Protein AF-A0A7W5TKV3-F1 (afdb_monomer)

Solvent-accessible surface area (backbone atoms only — not comparable to full-atom values): 4166 Å² total; per-residue (Å²): 135,86,55,78,86,82,44,55,75,65,52,46,54,51,52,47,31,47,71,68,68,75,38,96,74,72,60,65,73,49,50,52,49,33,38,78,66,61,29,31,54,100,88,44,71,33,67,67,39,47,52,48,49,52,52,50,54,51,48,54,52,48,46,61,74,67,62,79,120

Radius of gyration: 12.57 Å; Cα contacts (8 Å, |Δi|>4): 45; chains: 1; bounding box: 33×21×33 Å

Foldseek 3Di:
DDAPVNDDPVLLVVLLCQLVVVDPDDPPVSQVVCVVVVQADPVGGDPVSNVRSVVVVVVVVVCVVVPPD

Secondary structure (DSSP, 8-state):
---GGGS-HHHHHHHHHHHTTS-S---HHHHHHHHHTTSEETTEE-HHHHHHHHHHHHHHHHHHHTT--

Sequence (69 aa):
MVARRDMTSDEWKWLVRLCQHEADSVPKVIEERLIELGLSGPNGLSNEARDLVQRELLSERRNRLQGLH

Nearest PDB structures (foldseek):
  2ptf-assembly1_B  TM=3.605E-01  e=2.674E+00  Methanothermobacter thermautotrophicus str. Delta H
  1k78-assembly1_I  TM=3.589E-01  e=6.434E+00  Homo sapiens
  7zdh-assembly1_t  TM=2.193E-01  e=6.884E+00  Ovis aries

Structure (mmCIF, N/CA/C/O backbone):
data_AF-A0A7W5TKV3-F1
#
_entry.id   AF-A0A7W5TKV3-F1
#
loop_
_atom_site.group_PDB
_atom_site.id
_atom_site.type_symbol
_atom_site.label_atom_id
_atom_site.label_alt_id
_atom_site.label_comp_id
_atom_site.label_asym_id
_atom_site.label_entity_id
_atom_site.label_seq_id
_atom_site.pdbx_PDB_ins_code
_atom_site.Cartn_x
_atom_site.Cartn_y
_atom_site.Cartn_z
_atom_site.occupancy
_atom_site.B_iso_or_equiv
_atom_site.auth_seq_id
_atom_site.auth_comp_id
_atom_site.auth_asym_id
_atom_site.auth_atom_id
_atom_site.pdbx_PDB_model_num
ATOM 1 N N . MET A 1 1 ? -8.257 -8.565 -8.388 1.00 75.75 1 MET A N 1
ATOM 2 C CA . MET A 1 1 ? -8.378 -7.197 -7.849 1.00 75.75 1 MET A CA 1
ATOM 3 C C . MET A 1 1 ? -7.758 -7.211 -6.465 1.00 75.75 1 MET A C 1
ATOM 5 O O . MET A 1 1 ? -8.311 -7.862 -5.585 1.00 75.75 1 MET A O 1
ATOM 9 N N . VAL A 1 2 ? -6.572 -6.624 -6.322 1.00 85.88 2 VAL A N 1
ATOM 10 C CA . VAL A 1 2 ? -5.826 -6.602 -5.055 1.00 85.88 2 VAL A CA 1
ATOM 11 C C . VAL A 1 2 ? -6.542 -5.695 -4.060 1.00 85.88 2 VAL A C 1
ATOM 13 O O . VAL A 1 2 ? -7.041 -4.634 -4.435 1.00 85.88 2 VAL A O 1
ATOM 16 N N . ALA A 1 3 ? -6.626 -6.113 -2.802 1.00 87.50 3 ALA A N 1
ATOM 17 C CA . ALA A 1 3 ? -7.211 -5.336 -1.723 1.00 87.50 3 ALA A CA 1
ATOM 18 C C . ALA A 1 3 ? -6.183 -5.077 -0.616 1.00 87.50 3 ALA A C 1
ATOM 20 O O . ALA A 1 3 ? -5.150 -5.736 -0.514 1.00 87.50 3 ALA A O 1
ATOM 21 N N . ARG A 1 4 ? -6.496 -4.132 0.278 1.00 86.75 4 ARG A N 1
ATOM 22 C CA . ARG A 1 4 ? -5.649 -3.793 1.429 1.00 86.75 4 ARG A CA 1
ATOM 23 C C . ARG A 1 4 ? -5.230 -5.013 2.254 1.00 86.75 4 ARG A C 1
ATOM 25 O O . ARG A 1 4 ? -4.106 -5.057 2.743 1.00 86.75 4 ARG A O 1
ATOM 32 N N . ARG A 1 5 ? -6.133 -5.983 2.414 1.00 88.19 5 ARG A N 1
ATOM 33 C CA . ARG A 1 5 ? -5.927 -7.216 3.193 1.00 88.19 5 ARG A CA 1
ATOM 34 C C . ARG A 1 5 ? -4.901 -8.181 2.595 1.00 88.19 5 ARG A C 1
ATOM 36 O O . ARG A 1 5 ? -4.434 -9.056 3.310 1.00 88.19 5 ARG A O 1
ATOM 43 N N . ASP A 1 6 ? -4.582 -8.034 1.311 1.00 89.62 6 ASP A N 1
ATOM 44 C CA . ASP A 1 6 ? -3.602 -8.876 0.615 1.00 89.62 6 ASP A CA 1
ATOM 45 C C . ASP A 1 6 ? -2.156 -8.409 0.874 1.00 89.62 6 ASP A C 1
ATOM 47 O O . ASP A 1 6 ? -1.207 -9.048 0.426 1.00 89.62 6 ASP A O 1
ATOM 51 N N . MET A 1 7 ? -1.993 -7.304 1.613 1.00 91.44 7 MET A N 1
ATOM 52 C CA . MET A 1 7 ? -0.713 -6.700 1.970 1.00 91.44 7 MET A CA 1
ATOM 53 C C . MET A 1 7 ? -0.528 -6.629 3.483 1.00 91.44 7 MET A C 1
ATOM 55 O O . MET A 1 7 ? -1.464 -6.382 4.252 1.00 91.44 7 MET A O 1
ATOM 59 N N . THR A 1 8 ? 0.718 -6.735 3.919 1.00 93.81 8 THR A N 1
ATOM 60 C CA . THR A 1 8 ? 1.104 -6.426 5.294 1.00 93.81 8 THR A CA 1
ATOM 61 C C . THR A 1 8 ? 0.966 -4.927 5.582 1.00 93.81 8 THR A C 1
ATOM 63 O O . THR A 1 8 ? 0.761 -4.092 4.697 1.00 93.81 8 THR A O 1
ATOM 66 N N . SER A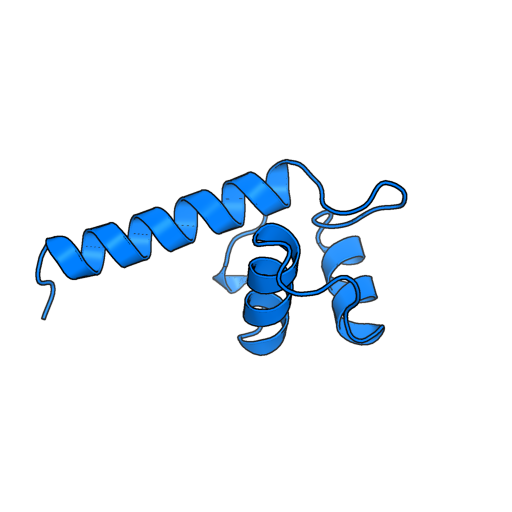 1 9 ? 1.041 -4.551 6.859 1.00 92.06 9 SER A N 1
ATOM 67 C CA . SER A 1 9 ? 1.013 -3.138 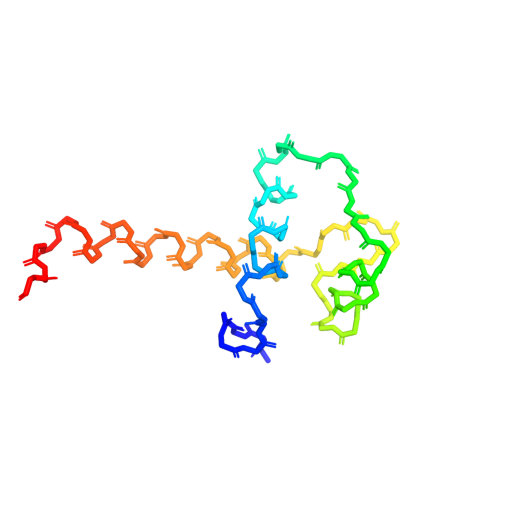7.256 1.00 92.06 9 SER A CA 1
ATOM 68 C C . SER A 1 9 ? 2.207 -2.338 6.750 1.00 92.06 9 SER A C 1
ATOM 70 O O . SER A 1 9 ? 2.049 -1.148 6.479 1.00 92.06 9 SER A O 1
ATOM 72 N N . ASP A 1 10 ? 3.367 -2.974 6.595 1.00 92.62 10 ASP A N 1
ATOM 73 C CA . ASP A 1 10 ? 4.568 -2.309 6.092 1.00 92.62 10 ASP A CA 1
ATOM 74 C C . ASP A 1 10 ? 4.483 -2.073 4.578 1.00 92.62 10 ASP A C 1
ATOM 76 O O . ASP A 1 10 ? 4.638 -0.941 4.121 1.00 92.62 10 ASP A O 1
ATOM 80 N N . GLU A 1 11 ? 4.095 -3.103 3.817 1.00 93.56 11 GLU A N 1
ATOM 81 C CA . GLU A 1 11 ? 3.852 -3.021 2.367 1.00 93.56 11 GLU A CA 1
ATOM 82 C C . GLU A 1 11 ? 2.838 -1.930 2.022 1.00 93.56 11 GLU A C 1
ATOM 84 O O . GLU A 1 11 ? 3.080 -1.096 1.149 1.00 93.56 11 GLU A O 1
ATOM 89 N N . TRP A 1 12 ? 1.728 -1.877 2.762 1.00 94.12 12 TRP A N 1
ATOM 90 C CA . TRP A 1 12 ? 0.724 -0.836 2.579 1.00 94.12 12 TRP A CA 1
ATOM 91 C C . TRP A 1 12 ? 1.264 0.564 2.843 1.00 94.12 12 TRP A C 1
ATOM 93 O O . TRP A 1 12 ? 1.013 1.488 2.074 1.00 94.12 12 TRP A O 1
ATOM 103 N N . LYS A 1 13 ? 2.008 0.738 3.937 1.00 93.31 13 LYS A N 1
ATOM 104 C CA . LYS A 1 13 ? 2.565 2.038 4.308 1.00 93.31 13 LYS A CA 1
ATOM 105 C C . LYS A 1 13 ? 3.509 2.558 3.225 1.00 93.31 13 LYS A C 1
ATOM 107 O O . LYS A 1 13 ? 3.469 3.744 2.904 1.00 93.31 13 LYS A O 1
ATOM 112 N N . TRP A 1 14 ? 4.331 1.683 2.653 1.00 93.75 14 TRP A N 1
ATOM 113 C CA . TRP A 1 14 ? 5.206 2.029 1.537 1.00 93.75 14 TRP A CA 1
ATOM 114 C C . TRP A 1 14 ? 4.438 2.351 0.260 1.00 93.75 14 TRP A C 1
ATOM 116 O O . TRP A 1 14 ? 4.740 3.356 -0.378 1.00 93.75 14 TRP A O 1
ATOM 126 N N . LEU A 1 15 ? 3.410 1.567 -0.072 1.00 92.81 15 LEU A N 1
ATOM 127 C CA . LEU A 1 15 ? 2.546 1.841 -1.218 1.00 9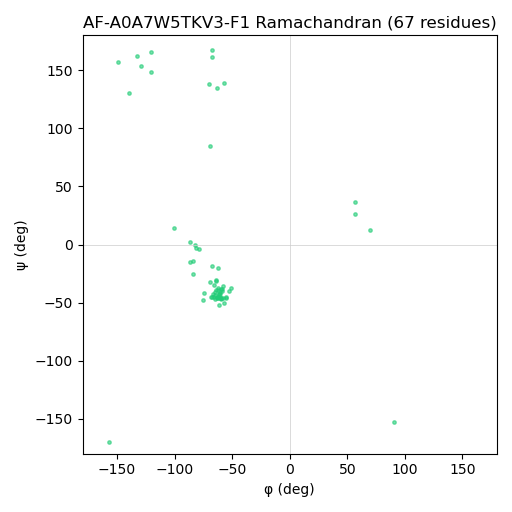2.81 15 LEU A CA 1
ATOM 128 C C . LEU A 1 15 ? 1.892 3.226 -1.121 1.00 92.81 15 LEU A C 1
ATOM 130 O O . LEU A 1 15 ? 1.926 3.997 -2.077 1.00 92.81 15 LEU A O 1
ATOM 134 N N . VAL A 1 16 ? 1.348 3.567 0.051 1.00 93.19 16 VAL A N 1
ATOM 135 C CA . VAL A 1 16 ? 0.739 4.879 0.309 1.00 93.19 16 VAL A CA 1
ATOM 136 C C . VAL A 1 16 ? 1.761 6.002 0.123 1.00 93.19 16 VAL A C 1
ATOM 138 O O . VAL A 1 16 ? 1.463 6.972 -0.570 1.00 93.19 16 VAL A O 1
ATOM 141 N N . ARG A 1 17 ? 2.971 5.857 0.678 1.00 92.44 17 A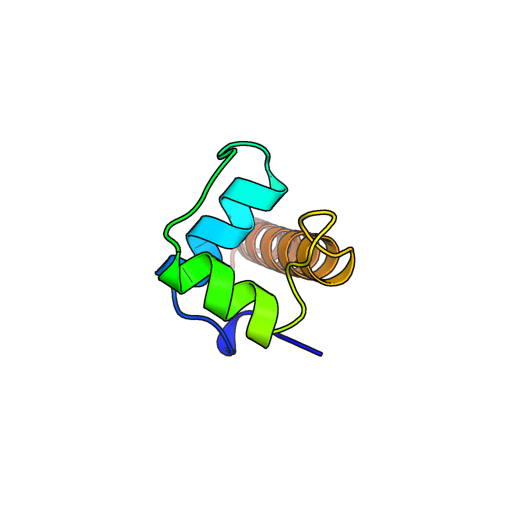RG A N 1
ATOM 142 C CA . ARG A 1 17 ? 4.055 6.847 0.538 1.00 92.44 17 ARG A CA 1
ATOM 143 C C . ARG A 1 17 ? 4.475 7.056 -0.912 1.00 92.44 17 ARG A C 1
ATOM 145 O O . ARG A 1 17 ? 4.648 8.197 -1.331 1.00 92.44 17 ARG A O 1
ATOM 152 N N . LEU A 1 18 ? 4.596 5.974 -1.682 1.00 91.25 18 LEU A N 1
ATOM 153 C CA . LEU A 1 18 ? 4.889 6.056 -3.112 1.00 91.25 18 LEU A CA 1
ATOM 154 C C . LEU A 1 18 ? 3.766 6.778 -3.868 1.00 91.25 18 LEU A C 1
ATOM 156 O O . LEU A 1 18 ? 4.036 7.659 -4.680 1.00 91.25 18 LEU A O 1
ATOM 160 N N . CYS A 1 19 ? 2.500 6.453 -3.584 1.00 90.56 19 CYS A N 1
ATOM 161 C CA . CYS A 1 19 ? 1.354 7.123 -4.204 1.00 90.56 19 CYS A CA 1
ATOM 162 C C . CYS A 1 19 ? 1.262 8.613 -3.842 1.00 90.56 19 CYS A C 1
ATOM 164 O O . CYS A 1 19 ? 0.781 9.402 -4.651 1.00 90.56 19 CYS A O 1
ATOM 166 N N . GLN A 1 20 ? 1.702 8.999 -2.644 1.00 90.25 20 GLN A N 1
ATOM 167 C CA . GLN A 1 20 ? 1.711 10.387 -2.174 1.00 90.25 20 GLN A CA 1
ATOM 168 C C . GLN A 1 20 ? 2.972 11.161 -2.585 1.00 90.25 20 GLN A C 1
ATOM 170 O O . GLN A 1 20 ? 3.095 12.328 -2.225 1.00 90.25 20 GLN A O 1
ATOM 175 N N . HIS A 1 21 ? 3.885 10.545 -3.348 1.00 87.62 21 HIS A N 1
ATOM 176 C CA . HIS A 1 21 ? 5.189 11.119 -3.696 1.00 87.62 21 HIS A CA 1
ATOM 177 C C . HIS A 1 21 ? 6.037 11.507 -2.466 1.00 87.62 21 HIS A C 1
ATOM 179 O O . HIS A 1 21 ? 6.889 12.385 -2.542 1.00 87.62 21 HIS A O 1
ATOM 185 N N . GLU A 1 22 ? 5.818 10.849 -1.323 1.00 87.12 22 GLU A N 1
ATOM 186 C CA . GLU A 1 22 ? 6.616 11.042 -0.103 1.00 87.12 22 GLU A CA 1
ATOM 187 C C . GLU A 1 22 ? 7.900 10.200 -0.100 1.00 87.12 22 GLU A C 1
ATOM 189 O O . GLU A 1 22 ? 8.780 10.399 0.738 1.00 87.12 22 GLU A O 1
ATOM 194 N N . ALA A 1 23 ? 7.993 9.221 -0.999 1.00 84.06 23 ALA A N 1
ATOM 195 C CA . ALA A 1 23 ? 9.158 8.370 -1.164 1.00 84.06 23 ALA A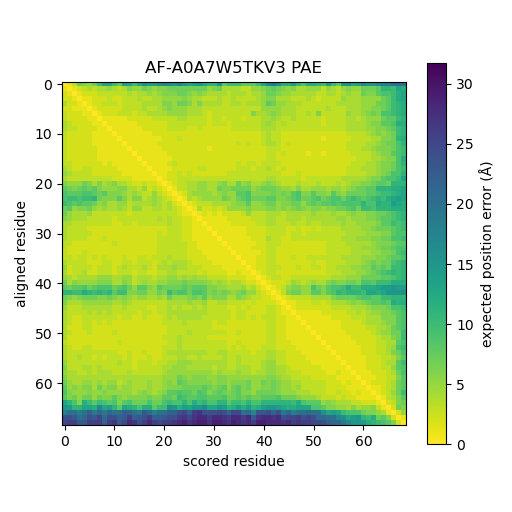 CA 1
ATOM 196 C C . ALA A 1 23 ? 9.428 8.132 -2.650 1.00 84.06 23 ALA A C 1
ATOM 198 O O . ALA A 1 23 ? 8.535 7.713 -3.382 1.00 84.06 23 ALA A O 1
ATOM 199 N N . ASP A 1 24 ? 10.677 8.340 -3.064 1.00 78.56 24 ASP A N 1
ATOM 200 C CA . ASP A 1 24 ? 11.142 8.043 -4.426 1.00 78.56 24 ASP A CA 1
ATOM 201 C C . ASP A 1 24 ? 11.599 6.585 -4.591 1.00 78.56 24 ASP A C 1
ATOM 203 O O . ASP A 1 24 ? 11.774 6.099 -5.704 1.00 78.56 24 ASP A O 1
ATOM 207 N N . SER A 1 25 ? 11.821 5.879 -3.478 1.00 82.62 25 SER A N 1
ATOM 208 C CA . SER A 1 25 ? 12.286 4.490 -3.459 1.00 82.62 25 SER A CA 1
ATOM 209 C C . SER A 1 25 ? 11.751 3.730 -2.248 1.00 82.62 25 SER A C 1
ATOM 211 O O . SER A 1 25 ? 11.388 4.324 -1.228 1.00 82.62 25 SER A O 1
ATOM 213 N N . VAL A 1 26 ? 11.703 2.402 -2.365 1.00 87.81 26 VAL A N 1
ATOM 214 C CA . VAL A 1 26 ? 11.252 1.486 -1.309 1.00 87.81 26 VAL A CA 1
ATOM 215 C C . VAL A 1 26 ? 12.237 0.331 -1.146 1.00 87.81 26 VAL A C 1
ATOM 217 O O . VAL A 1 26 ? 13.047 0.079 -2.040 1.00 87.81 26 VAL A O 1
ATOM 220 N N . PRO A 1 27 ? 12.199 -0.399 -0.018 1.00 91.81 27 PRO A N 1
ATOM 221 C CA . PRO A 1 27 ? 12.997 -1.604 0.136 1.00 91.81 27 PRO A CA 1
ATOM 222 C C . PRO A 1 27 ? 12.700 -2.616 -0.975 1.00 91.81 27 PRO A C 1
ATOM 224 O O . PRO A 1 27 ? 11.539 -2.851 -1.304 1.00 91.81 27 PRO A O 1
ATOM 227 N N . LYS A 1 28 ? 13.743 -3.269 -1.498 1.00 90.12 28 LYS A N 1
ATOM 228 C CA . LYS A 1 28 ? 13.638 -4.210 -2.626 1.00 90.12 28 LYS A CA 1
ATOM 229 C C . LYS A 1 28 ? 12.587 -5.307 -2.410 1.00 90.12 28 LYS A C 1
ATOM 231 O O . LYS A 1 28 ? 11.811 -5.589 -3.308 1.00 90.12 28 LYS A O 1
ATOM 236 N N . VAL A 1 29 ? 12.489 -5.840 -1.191 1.00 91.62 29 VAL A N 1
ATOM 237 C CA . VAL A 1 29 ? 11.478 -6.849 -0.825 1.00 91.62 29 VAL A CA 1
ATOM 238 C C . VAL A 1 29 ? 10.047 -6.326 -1.019 1.00 91.62 29 VAL A C 1
ATOM 240 O O . VAL A 1 29 ? 9.171 -7.057 -1.467 1.00 91.62 29 VAL A O 1
ATOM 243 N N . ILE A 1 30 ? 9.808 -5.050 -0.703 1.00 91.81 30 ILE A N 1
ATOM 244 C CA . ILE A 1 30 ? 8.504 -4.404 -0.882 1.00 91.81 30 ILE A CA 1
ATOM 245 C C . ILE A 1 30 ? 8.254 -4.122 -2.362 1.00 91.81 30 ILE A C 1
ATOM 247 O O . ILE A 1 30 ? 7.153 -4.357 -2.845 1.00 91.81 30 ILE A O 1
ATOM 251 N N . GLU A 1 31 ? 9.268 -3.657 -3.092 1.00 90.75 31 GLU A N 1
ATOM 252 C CA . GLU A 1 31 ? 9.179 -3.453 -4.541 1.00 90.75 31 GLU A CA 1
ATOM 253 C C . GLU A 1 31 ? 8.805 -4.749 -5.270 1.00 90.75 31 GLU A C 1
ATOM 255 O O . GLU A 1 31 ? 7.832 -4.763 -6.023 1.00 90.75 31 GLU A O 1
ATOM 260 N N . GLU A 1 32 ? 9.517 -5.844 -4.990 1.00 92.06 32 GLU A N 1
ATOM 261 C CA . GLU A 1 32 ? 9.231 -7.173 -5.538 1.00 92.06 32 GLU A CA 1
ATOM 262 C C . GLU A 1 32 ? 7.791 -7.579 -5.227 1.00 92.06 32 GLU A C 1
ATOM 264 O O . GLU A 1 32 ? 7.056 -7.981 -6.128 1.00 92.06 32 GLU A O 1
ATOM 269 N N . ARG A 1 33 ? 7.336 -7.364 -3.988 1.00 93.19 33 ARG A N 1
ATOM 270 C CA . ARG A 1 33 ? 5.967 -7.697 -3.599 1.00 93.19 33 ARG A CA 1
ATOM 271 C C . ARG A 1 33 ? 4.911 -6.875 -4.334 1.00 93.19 33 ARG A C 1
ATOM 273 O O . ARG A 1 33 ? 3.884 -7.411 -4.744 1.00 93.19 33 ARG A O 1
ATOM 280 N N . LEU A 1 34 ? 5.146 -5.578 -4.520 1.00 91.31 34 LEU A N 1
ATOM 281 C CA . LEU A 1 34 ? 4.241 -4.715 -5.279 1.00 91.31 34 LEU A CA 1
ATOM 282 C C . LEU A 1 34 ? 4.194 -5.113 -6.759 1.00 91.31 34 LEU A C 1
ATOM 284 O O . LEU A 1 34 ? 3.129 -5.024 -7.367 1.00 91.31 34 LEU A O 1
ATOM 288 N N . ILE A 1 35 ? 5.308 -5.576 -7.328 1.00 91.62 35 ILE A N 1
ATOM 289 C CA . ILE A 1 35 ? 5.358 -6.120 -8.691 1.00 91.62 35 ILE A CA 1
ATOM 290 C C . ILE A 1 35 ? 4.583 -7.440 -8.778 1.00 91.62 35 ILE A C 1
ATOM 292 O O . ILE A 1 35 ? 3.772 -7.603 -9.686 1.00 91.62 35 ILE A O 1
ATOM 296 N N . GLU A 1 36 ? 4.761 -8.356 -7.820 1.00 92.00 36 GLU A N 1
ATOM 297 C CA . GLU A 1 36 ? 4.003 -9.617 -7.756 1.00 92.00 36 GLU A CA 1
ATOM 298 C C . GLU A 1 36 ? 2.488 -9.385 -7.672 1.00 92.00 36 GLU A C 1
ATOM 300 O O . GLU A 1 36 ? 1.700 -10.130 -8.255 1.00 92.00 36 GLU A O 1
ATOM 305 N N . LEU A 1 37 ? 2.076 -8.332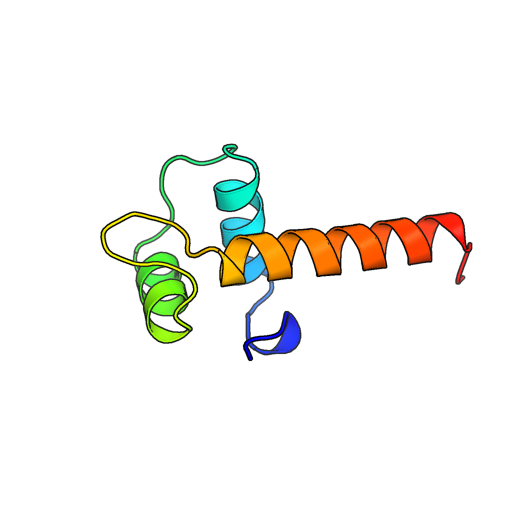 -6.965 1.00 90.19 37 LEU A N 1
ATOM 306 C CA . LEU A 1 37 ? 0.680 -7.915 -6.848 1.00 90.19 37 LEU A CA 1
ATOM 307 C C . LEU A 1 37 ? 0.177 -7.133 -8.077 1.00 90.19 37 LEU A C 1
ATOM 309 O O . LEU A 1 37 ? -0.996 -6.770 -8.125 1.00 90.19 37 LEU A O 1
ATOM 313 N N . GLY A 1 38 ? 1.033 -6.844 -9.062 1.00 90.62 38 GLY A N 1
ATOM 314 C CA . GLY A 1 38 ? 0.692 -6.029 -10.234 1.00 90.62 38 GLY A CA 1
ATOM 315 C C . GLY A 1 38 ? 0.477 -4.543 -9.920 1.00 90.62 38 GLY A C 1
ATOM 316 O O . GLY A 1 38 ? -0.035 -3.796 -10.748 1.00 90.62 38 GLY A O 1
ATOM 317 N N . LEU A 1 39 ? 0.865 -4.098 -8.724 1.00 90.12 39 LEU A N 1
ATOM 318 C CA . LEU A 1 39 ? 0.703 -2.725 -8.250 1.00 90.12 39 LEU A CA 1
ATOM 319 C C . LEU A 1 39 ? 1.836 -1.808 -8.728 1.00 90.12 39 LEU A C 1
ATOM 321 O O . LEU A 1 39 ? 1.622 -0.604 -8.874 1.00 90.12 39 LEU A O 1
ATOM 325 N N . SER A 1 40 ? 3.011 -2.367 -9.01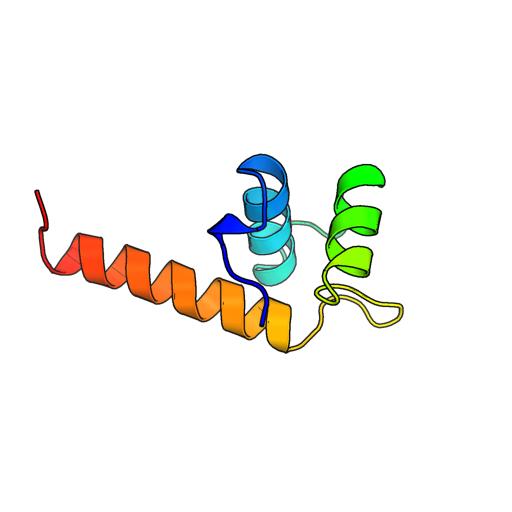2 1.00 89.56 40 SER A N 1
ATOM 326 C CA . SER A 1 40 ? 4.179 -1.654 -9.533 1.00 89.56 40 SER A CA 1
ATOM 327 C C . SER A 1 40 ? 4.743 -2.354 -10.770 1.00 89.56 40 SER A C 1
ATOM 329 O O . SER A 1 40 ? 4.578 -3.560 -10.942 1.00 89.56 40 SER A O 1
ATOM 331 N N . GLY A 1 41 ? 5.411 -1.602 -11.640 1.00 84.25 41 GLY A N 1
ATOM 332 C CA . GLY A 1 41 ? 6.028 -2.121 -12.854 1.00 84.25 41 GLY A CA 1
ATOM 333 C C . GLY A 1 41 ? 7.167 -1.235 -13.367 1.00 84.25 41 GLY A C 1
ATOM 334 O O . GLY A 1 41 ? 7.572 -0.286 -12.697 1.00 84.25 41 GLY A O 1
ATOM 335 N N . PRO A 1 42 ? 7.678 -1.501 -14.582 1.00 78.06 42 PRO A N 1
ATOM 336 C CA . PRO A 1 42 ? 8.846 -0.804 -15.135 1.00 78.06 42 PRO A CA 1
ATOM 337 C C . PRO A 1 42 ? 8.641 0.708 -15.332 1.00 78.06 42 PRO A C 1
ATOM 339 O O . PRO A 1 42 ? 9.612 1.453 -15.389 1.00 78.06 42 PRO A O 1
ATOM 342 N N . ASN A 1 43 ? 7.387 1.168 -15.394 1.00 80.00 43 ASN A N 1
ATOM 343 C CA . ASN A 1 43 ? 7.023 2.584 -15.510 1.00 80.00 43 ASN A CA 1
ATOM 344 C C . ASN A 1 43 ? 6.600 3.206 -14.161 1.00 80.00 43 ASN A C 1
ATOM 346 O O . ASN A 1 43 ? 5.993 4.278 -14.142 1.00 80.00 43 ASN A O 1
ATOM 350 N N . GLY A 1 44 ? 6.883 2.532 -13.041 1.00 84.94 44 GLY A N 1
ATOM 351 C CA . GLY A 1 44 ? 6.456 2.926 -11.700 1.00 84.94 44 GLY A CA 1
ATOM 352 C C . GLY A 1 44 ? 5.107 2.327 -11.293 1.00 84.94 44 GLY A C 1
ATOM 353 O O . GLY A 1 44 ? 4.714 1.253 -11.752 1.00 84.94 44 GLY A O 1
ATOM 354 N N . LEU A 1 45 ? 4.400 3.023 -10.398 1.00 89.69 45 LEU A N 1
ATOM 355 C CA . LEU A 1 45 ? 3.109 2.579 -9.869 1.00 89.69 45 LEU A CA 1
ATOM 356 C C . LEU A 1 45 ? 2.032 2.488 -10.956 1.00 89.69 45 LEU A C 1
ATOM 358 O O . LEU A 1 45 ? 1.829 3.422 -11.735 1.00 89.69 45 LEU A O 1
ATOM 362 N N . SER A 1 46 ? 1.287 1.386 -10.936 1.00 91.50 46 SER A N 1
ATOM 363 C CA . SER A 1 46 ? 0.103 1.181 -11.769 1.00 91.50 46 SER A CA 1
ATOM 364 C C . SER A 1 46 ? -1.051 2.112 -11.371 1.00 91.50 46 SER A C 1
ATOM 366 O O . SER A 1 46 ? -1.120 2.627 -10.250 1.00 91.50 46 SER A O 1
ATOM 368 N N . ASN A 1 47 ? -2.014 2.291 -12.279 1.00 90.81 47 ASN A N 1
ATOM 369 C CA . ASN A 1 47 ? -3.260 2.986 -11.948 1.00 90.81 47 ASN A CA 1
ATOM 370 C C . ASN A 1 47 ? -4.049 2.233 -10.867 1.00 90.81 47 ASN A C 1
ATOM 372 O O . ASN A 1 47 ? -4.561 2.865 -9.951 1.00 90.81 47 ASN A O 1
ATOM 376 N N . GLU A 1 48 ? -4.045 0.895 -10.898 1.00 90.69 48 GLU A N 1
ATOM 377 C CA . GLU A 1 48 ? -4.706 0.060 -9.887 1.00 90.69 48 GLU A CA 1
ATOM 378 C C . GLU A 1 48 ? -4.172 0.323 -8.472 1.00 90.69 48 GLU A C 1
ATOM 380 O O . GLU A 1 48 ? -4.951 0.393 -7.523 1.00 90.69 48 GLU A O 1
ATOM 385 N N . ALA A 1 49 ? -2.862 0.541 -8.323 1.00 91.00 49 ALA A N 1
ATOM 386 C CA . ALA A 1 49 ? -2.265 0.932 -7.049 1.00 91.00 49 ALA A CA 1
ATOM 387 C C . ALA A 1 49 ? -2.786 2.278 -6.541 1.00 91.00 49 ALA A C 1
ATOM 389 O O . ALA A 1 49 ? -3.141 2.405 -5.367 1.00 91.00 49 ALA A O 1
ATOM 390 N N . ARG A 1 50 ? -2.866 3.275 -7.427 1.00 92.06 50 ARG A N 1
ATOM 391 C CA . ARG A 1 50 ? -3.367 4.613 -7.085 1.00 92.06 50 ARG A CA 1
ATOM 392 C C . ARG A 1 50 ? -4.846 4.573 -6.716 1.00 92.06 50 ARG A C 1
ATOM 394 O O . ARG A 1 50 ? -5.225 5.139 -5.693 1.00 92.06 50 ARG A O 1
ATOM 401 N N . ASP A 1 51 ? -5.655 3.862 -7.497 1.00 93.00 51 ASP A N 1
ATOM 402 C CA . ASP A 1 51 ? -7.082 3.676 -7.235 1.00 93.00 51 ASP A CA 1
ATOM 403 C C . ASP A 1 51 ? -7.323 2.951 -5.907 1.00 93.00 51 ASP A C 1
ATOM 405 O O . ASP A 1 51 ? -8.183 3.363 -5.122 1.00 93.00 51 ASP A O 1
ATOM 409 N N . LEU A 1 52 ? -6.538 1.910 -5.611 1.00 92.94 52 LEU A N 1
ATOM 410 C CA . LEU A 1 52 ? -6.614 1.185 -4.345 1.00 92.94 52 LEU A CA 1
ATOM 411 C C . LEU A 1 52 ? -6.297 2.102 -3.159 1.00 92.94 52 LEU A C 1
ATOM 413 O O . LEU A 1 52 ? -7.094 2.189 -2.224 1.00 92.94 52 LEU A O 1
ATOM 417 N N . VAL A 1 53 ? -5.168 2.817 -3.204 1.00 93.06 53 VAL A N 1
ATOM 418 C CA . VAL A 1 53 ? -4.775 3.752 -2.137 1.00 93.06 53 VAL A CA 1
ATOM 419 C C . VAL A 1 53 ? -5.826 4.839 -1.949 1.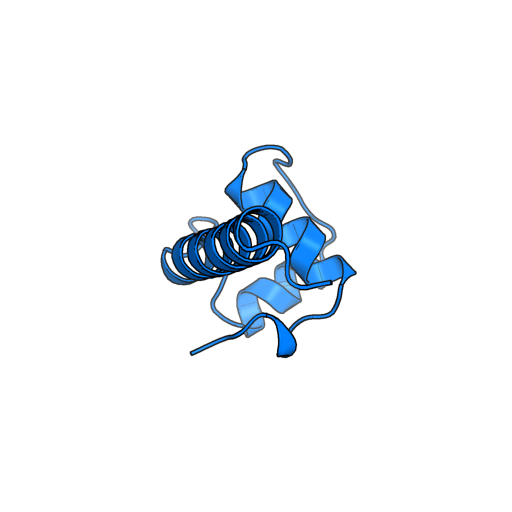00 93.06 53 VAL A C 1
ATOM 421 O O . VAL A 1 53 ? -6.260 5.091 -0.825 1.00 93.06 53 VAL A O 1
ATOM 424 N N . GLN A 1 54 ? -6.294 5.448 -3.037 1.00 92.75 54 GLN A N 1
ATOM 425 C CA . GLN A 1 54 ? -7.314 6.487 -2.976 1.00 92.75 54 GLN A CA 1
ATOM 426 C C . GLN A 1 54 ? -8.614 5.961 -2.356 1.00 92.75 54 GLN A C 1
ATOM 428 O O . GLN A 1 54 ? -9.187 6.612 -1.480 1.00 92.75 54 GLN A O 1
ATOM 433 N N . ARG A 1 55 ? -9.078 4.779 -2.772 1.00 92.75 55 ARG A N 1
ATOM 434 C CA . ARG A 1 55 ? -10.310 4.172 -2.258 1.00 92.75 55 ARG A CA 1
ATOM 435 C C . ARG A 1 55 ? -10.228 3.885 -0.761 1.00 92.75 55 ARG A C 1
ATOM 437 O O . ARG A 1 55 ? -11.172 4.211 -0.038 1.00 92.75 55 ARG A O 1
ATOM 444 N N . GLU A 1 56 ? -9.128 3.300 -0.300 1.00 92.69 56 GLU A N 1
ATOM 445 C CA . GLU A 1 56 ? -8.947 2.951 1.112 1.00 92.69 56 GLU A CA 1
ATOM 446 C C . GLU A 1 56 ? -8.817 4.206 1.982 1.00 92.69 56 GLU A C 1
ATOM 448 O O . GLU A 1 56 ? -9.541 4.329 2.967 1.00 92.69 56 GLU A O 1
ATOM 453 N N . LEU A 1 57 ? -8.021 5.201 1.570 1.00 90.12 57 LEU A N 1
ATOM 454 C CA . LEU A 1 57 ? -7.898 6.470 2.299 1.00 90.12 57 LEU A CA 1
ATOM 455 C C . LEU A 1 57 ? -9.230 7.228 2.370 1.00 90.12 57 LEU A C 1
ATOM 457 O O . LEU A 1 57 ? -9.570 7.808 3.404 1.00 90.12 57 LEU A O 1
ATOM 461 N N . LEU A 1 58 ? -10.017 7.214 1.288 1.00 91.38 58 LEU A N 1
ATOM 462 C CA . LEU A 1 58 ? -11.370 7.771 1.293 1.00 91.38 58 LEU A CA 1
ATOM 463 C C . LEU A 1 58 ? -12.294 7.002 2.239 1.00 91.38 58 LEU A C 1
ATOM 465 O O . LEU A 1 58 ? -13.118 7.621 2.912 1.00 91.38 58 LEU A O 1
ATOM 469 N N . SER A 1 59 ? -12.174 5.675 2.299 1.00 89.44 59 SER A N 1
ATOM 470 C CA . SER A 1 59 ? -12.937 4.843 3.230 1.00 89.44 59 SER A CA 1
ATOM 471 C C . SER A 1 59 ? -12.562 5.144 4.682 1.00 89.44 59 SER A C 1
ATOM 473 O O . SER A 1 59 ? -13.444 5.397 5.498 1.00 89.44 59 SER A O 1
ATOM 475 N N . GLU A 1 60 ? -11.270 5.225 5.005 1.00 87.50 60 GLU A N 1
ATOM 476 C CA . GLU A 1 60 ? -10.784 5.605 6.335 1.00 87.50 60 GLU A CA 1
ATOM 477 C C . GLU A 1 60 ? -11.252 7.007 6.732 1.00 87.50 60 GLU A C 1
ATOM 479 O O . GLU A 1 60 ? -11.763 7.212 7.836 1.00 87.50 60 GLU A O 1
ATOM 484 N N . ARG A 1 61 ? -11.131 7.984 5.824 1.00 87.19 61 ARG A N 1
ATOM 485 C CA . ARG A 1 61 ? -11.596 9.354 6.065 1.00 87.19 61 ARG A CA 1
ATOM 486 C C . ARG A 1 61 ? -13.100 9.395 6.308 1.00 87.19 61 ARG A C 1
ATOM 488 O O . ARG A 1 61 ? -13.546 10.097 7.211 1.00 87.19 61 ARG A O 1
ATOM 495 N N . ARG A 1 62 ? -13.879 8.642 5.531 1.00 88.94 62 ARG A N 1
ATOM 496 C CA . ARG A 1 62 ? -15.329 8.529 5.711 1.00 88.94 62 ARG A CA 1
ATOM 497 C C . ARG A 1 62 ? -15.671 7.909 7.063 1.00 88.94 62 ARG A C 1
ATOM 499 O O . ARG A 1 62 ? -16.480 8.486 7.776 1.00 88.94 62 ARG A O 1
ATOM 506 N N . ASN A 1 63 ? -15.010 6.818 7.447 1.00 87.38 63 ASN A N 1
ATOM 507 C CA . ASN A 1 63 ? -15.215 6.165 8.742 1.00 87.38 63 ASN A CA 1
ATOM 508 C C . ASN A 1 63 ? -14.924 7.121 9.910 1.00 87.38 63 ASN A C 1
ATOM 510 O O . ASN A 1 63 ? -15.688 7.163 10.871 1.00 87.38 63 ASN A O 1
ATOM 514 N N . ARG A 1 64 ? -13.872 7.948 9.794 1.00 83.94 64 ARG A N 1
ATOM 515 C CA . ARG A 1 64 ? -13.557 9.000 10.777 1.00 83.94 64 ARG A CA 1
ATOM 516 C C . ARG A 1 64 ? -14.631 10.087 10.838 1.00 83.94 64 ARG A C 1
ATOM 518 O O . ARG A 1 64 ? -15.004 10.501 11.928 1.00 83.94 64 ARG A O 1
ATOM 525 N N . LEU A 1 65 ? -15.136 10.546 9.690 1.00 82.56 65 LEU A N 1
ATOM 526 C CA . LEU A 1 65 ? -16.192 11.567 9.627 1.00 82.56 65 LEU A CA 1
ATOM 527 C C . LEU A 1 65 ? -17.544 11.055 10.132 1.00 82.56 65 LEU A C 1
ATOM 529 O O . LEU A 1 65 ? -18.316 11.824 10.693 1.00 82.56 65 LEU A O 1
ATOM 533 N N . GLN A 1 66 ? -17.829 9.770 9.932 1.00 78.38 66 GLN A N 1
ATOM 534 C CA . GLN A 1 66 ? -19.066 9.140 10.385 1.00 78.38 66 GLN A CA 1
ATOM 535 C C . GLN A 1 66 ? -19.028 8.727 11.862 1.00 78.38 66 GLN A C 1
ATOM 537 O O . GLN A 1 66 ? -20.030 8.217 12.351 1.00 78.38 66 GLN A O 1
ATOM 542 N N . GLY A 1 67 ? -17.919 8.966 12.576 1.00 63.41 67 GLY A N 1
ATOM 543 C CA . GLY A 1 67 ? -17.843 8.750 14.021 1.00 63.41 67 GLY A CA 1
ATOM 544 C C . GLY A 1 67 ? -18.194 7.323 14.434 1.00 63.41 67 GLY A C 1
ATOM 545 O O . GLY A 1 67 ? -18.842 7.139 15.45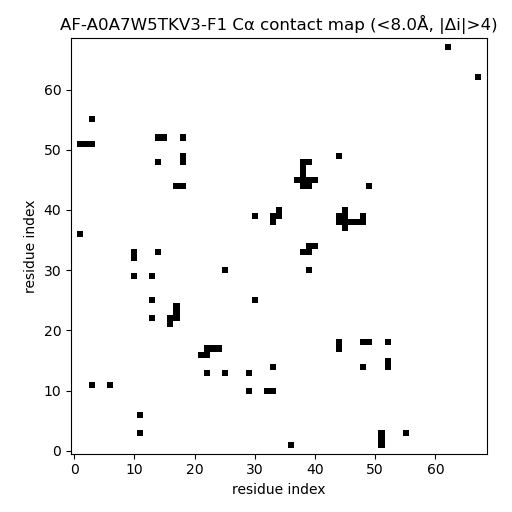9 1.00 63.41 67 GLY A O 1
ATOM 546 N N . LEU A 1 68 ? -17.812 6.325 13.627 1.00 56.25 68 LEU A N 1
ATOM 547 C CA . LEU A 1 68 ? -17.911 4.919 14.018 1.00 56.25 68 LEU A CA 1
ATOM 548 C C . LEU A 1 68 ? -16.882 4.655 15.127 1.00 56.25 68 LEU A C 1
ATOM 550 O O . LEU A 1 68 ? -15.736 4.290 14.861 1.00 56.25 68 LEU A O 1
ATOM 554 N N . HIS A 1 69 ? -17.321 4.955 16.348 1.00 48.03 69 HIS A N 1
ATOM 555 C CA . HIS A 1 69 ? -16.809 4.506 17.637 1.00 48.03 69 HIS A CA 1
ATOM 556 C C . HIS A 1 69 ? -17.535 3.218 18.036 1.00 48.03 69 HIS A C 1
ATOM 558 O O . HIS A 1 69 ? -18.764 3.147 17.796 1.00 48.03 69 HIS A O 1
#

Mean predicted aligned error: 4.79 Å

pLDDT: mean 87.8, std 8.08, range [48.03, 94.12]